Protein AF-A0A920R3P8-F1 (afdb_monomer_lite)

Foldseek 3Di:
DQPDPQVVVVCVVVVHDFFEDEQPWLALVSLLVCVPPPGSDYDYDVPPDPPCPVSVVRSPNND

Secondary structure (DSSP, 8-state):
--S-SSHHHHHHHTT----EEE--S--HHHHHHHTT-SSSEEE---SSS---HHHHHHHHHH-

Sequence (63 aa):
MAKRINRVIELIESGEPVYYTGIGELTYENGLKQASTWADFLITDFEHHAFDVAGLTAFMKGL

Radius of gyration: 13.19 Å; chains: 1; bounding box: 26×24×31 Å

Structure (mmCIF, N/CA/C/O backbone):
data_AF-A0A920R3P8-F1
#
_entry.id   AF-A0A920R3P8-F1
#
loop_
_atom_site.group_PDB
_atom_site.id
_atom_site.type_symbol
_atom_site.label_atom_id
_atom_site.label_alt_id
_atom_site.label_comp_id
_atom_site.label_asym_id
_atom_site.label_entity_id
_atom_site.label_seq_id
_atom_site.pdbx_PDB_ins_code
_atom_site.Cartn_x
_atom_site.Cartn_y
_atom_site.Cartn_z
_atom_site.occupancy
_atom_site.B_iso_or_equiv
_atom_site.auth_seq_id
_atom_site.auth_comp_id
_atom_site.auth_asym_id
_atom_site.auth_atom_id
_atom_site.pdbx_PDB_model_num
ATOM 1 N N . MET A 1 1 ? -14.184 -12.730 14.446 1.00 61.91 1 MET A N 1
ATOM 2 C CA . MET A 1 1 ? -14.005 -12.662 12.978 1.00 61.91 1 MET A CA 1
ATOM 3 C C . MET A 1 1 ? -13.726 -11.215 12.619 1.00 61.91 1 MET A C 1
ATOM 5 O O . MET A 1 1 ? -14.307 -10.360 13.277 1.00 61.91 1 MET A O 1
ATOM 9 N N . ALA A 1 2 ? -12.858 -10.950 11.639 1.00 70.81 2 ALA A N 1
ATOM 10 C CA . ALA A 1 2 ? -12.671 -9.592 11.119 1.00 70.81 2 ALA A CA 1
ATOM 11 C C . ALA A 1 2 ? -14.000 -9.075 10.545 1.00 70.81 2 ALA A C 1
ATOM 13 O O . ALA A 1 2 ? -14.726 -9.835 9.896 1.00 70.81 2 ALA A O 1
ATOM 14 N N . LYS A 1 3 ? -14.344 -7.815 10.826 1.00 88.06 3 LYS A N 1
ATOM 15 C CA . LYS A 1 3 ? -15.624 -7.212 10.422 1.00 88.06 3 LYS A CA 1
ATOM 16 C C . LYS A 1 3 ? -15.631 -6.894 8.925 1.00 88.06 3 LYS A C 1
ATOM 18 O O . LYS A 1 3 ? -16.692 -6.893 8.299 1.00 88.06 3 LYS A O 1
ATOM 23 N N . ARG A 1 4 ? -14.455 -6.639 8.340 1.00 93.94 4 ARG A N 1
ATOM 24 C CA . ARG A 1 4 ? -14.252 -6.373 6.908 1.00 93.94 4 ARG A CA 1
ATOM 25 C C . ARG A 1 4 ? -13.122 -7.243 6.349 1.00 93.94 4 ARG A C 1
ATOM 27 O O . ARG A 1 4 ? -12.192 -7.593 7.061 1.00 93.94 4 ARG A O 1
ATOM 34 N N . ILE A 1 5 ? -13.174 -7.535 5.044 1.00 94.75 5 ILE A N 1
ATOM 35 C CA . ILE A 1 5 ? -12.030 -8.128 4.320 1.00 94.75 5 ILE A CA 1
ATOM 36 C C . ILE A 1 5 ? -10.869 -7.124 4.268 1.00 94.75 5 ILE A C 1
ATOM 38 O O . ILE A 1 5 ? -9.717 -7.490 4.474 1.00 94.75 5 ILE A O 1
ATOM 42 N N . ASN A 1 6 ? -11.171 -5.846 4.018 1.00 95.06 6 ASN A N 1
ATOM 43 C CA . ASN A 1 6 ? -10.177 -4.780 4.031 1.00 95.06 6 ASN A CA 1
ATOM 44 C C . ASN A 1 6 ? -10.022 -4.223 5.454 1.00 95.06 6 ASN A C 1
ATOM 46 O O . ASN A 1 6 ? -10.888 -3.491 5.940 1.00 95.06 6 ASN A O 1
ATOM 50 N N . ARG A 1 7 ? -8.896 -4.554 6.090 1.00 94.25 7 ARG A N 1
ATOM 51 C CA . ARG A 1 7 ? -8.553 -4.125 7.450 1.00 94.25 7 ARG A CA 1
ATOM 52 C C . ARG A 1 7 ? -8.468 -2.602 7.604 1.00 94.25 7 ARG A C 1
ATOM 54 O O . ARG A 1 7 ? -8.859 -2.100 8.648 1.00 94.25 7 ARG A O 1
ATOM 61 N N . VAL A 1 8 ? -8.031 -1.860 6.584 1.00 96.81 8 VAL A N 1
ATOM 62 C CA . VAL A 1 8 ? -7.948 -0.385 6.634 1.00 96.81 8 VAL A CA 1
ATOM 63 C C . VAL A 1 8 ? -9.332 0.233 6.818 1.00 96.81 8 VAL A C 1
ATOM 65 O O . VAL A 1 8 ? -9.489 1.157 7.608 1.00 96.81 8 VAL A O 1
ATOM 68 N N . ILE A 1 9 ? -10.356 -0.311 6.148 1.00 97.00 9 ILE A N 1
ATOM 69 C CA . ILE A 1 9 ? -11.743 0.147 6.332 1.00 97.00 9 ILE A CA 1
ATOM 70 C C . ILE A 1 9 ? -12.193 -0.094 7.775 1.00 97.00 9 ILE A C 1
ATOM 72 O O . ILE A 1 9 ? -12.826 0.770 8.370 1.00 97.00 9 ILE A O 1
ATOM 76 N N . GLU A 1 10 ? -11.858 -1.253 8.345 1.00 96.19 10 GLU A N 1
ATOM 77 C CA . GLU A 1 10 ? -12.192 -1.574 9.735 1.00 96.19 10 GLU A CA 1
ATOM 78 C C . GLU A 1 10 ? -11.510 -0.622 10.729 1.00 96.19 10 GLU A C 1
ATOM 80 O O . GLU A 1 10 ? -12.191 -0.101 11.608 1.00 96.19 10 GLU A O 1
ATOM 85 N N . LEU A 1 11 ? -10.214 -0.337 10.544 1.00 96.56 11 LEU A N 1
ATOM 86 C CA . LEU A 1 11 ? -9.451 0.594 11.387 1.00 96.56 11 LEU A CA 1
ATOM 87 C C . LEU A 1 11 ? -10.015 2.022 11.331 1.00 96.56 11 LEU A C 1
ATOM 89 O O . LEU A 1 11 ? -10.214 2.656 12.367 1.00 96.56 11 LEU A O 1
ATOM 93 N N . ILE A 1 12 ? -10.343 2.514 10.132 1.00 96.44 12 ILE A N 1
ATOM 94 C CA . ILE A 1 12 ? -10.939 3.846 9.963 1.00 96.44 12 ILE A CA 1
ATOM 95 C C . ILE A 1 12 ? -12.322 3.909 10.626 1.00 96.44 12 ILE A C 1
ATOM 97 O O . ILE A 1 12 ? -12.632 4.885 11.307 1.00 96.44 12 ILE A O 1
ATOM 101 N N . GLU A 1 13 ? -13.154 2.872 10.470 1.00 96.31 13 GLU A N 1
ATOM 102 C CA . GLU A 1 13 ? -14.464 2.798 11.133 1.00 96.31 13 GLU A CA 1
ATOM 103 C C . GLU A 1 13 ? -14.361 2.794 12.664 1.00 96.31 13 GLU A C 1
ATOM 105 O O . GLU A 1 13 ? -15.269 3.298 13.327 1.00 96.31 13 GLU A O 1
ATOM 110 N N . SER A 1 14 ? -13.290 2.231 13.231 1.00 96.31 14 SER A N 1
ATOM 111 C CA . SER A 1 14 ? -13.036 2.257 14.675 1.00 96.31 14 SER A CA 1
ATOM 112 C C . SER A 1 14 ? -12.373 3.548 15.164 1.00 96.31 14 SER A C 1
ATOM 114 O O . SER A 1 14 ? -12.151 3.685 16.363 1.00 96.31 14 SER A O 1
ATOM 116 N N . GLY A 1 15 ? -12.082 4.500 14.271 1.00 97.56 15 GLY A N 1
ATOM 117 C CA . GLY A 1 15 ? -11.408 5.754 14.617 1.00 97.56 15 GLY A CA 1
ATOM 118 C C . GLY A 1 15 ? -9.917 5.591 14.925 1.00 97.56 15 GLY A C 1
ATOM 119 O O . GLY A 1 15 ? -9.326 6.481 15.534 1.00 97.56 15 GLY A O 1
ATOM 120 N N . GLU A 1 16 ? -9.316 4.473 14.517 1.00 97.56 16 GLU A N 1
ATOM 121 C CA . GLU A 1 16 ? -7.886 4.214 14.679 1.00 97.56 16 GLU A CA 1
ATOM 122 C C . GLU A 1 16 ? -7.087 4.903 13.560 1.00 97.56 16 GLU A C 1
ATOM 124 O O . GLU A 1 16 ? -7.577 5.029 12.429 1.00 97.56 16 GLU A O 1
ATOM 129 N N . PRO A 1 17 ? -5.850 5.353 13.833 1.00 97.50 17 PRO A N 1
ATOM 130 C CA . PRO A 1 17 ? -4.973 5.857 12.789 1.00 97.50 17 PRO A CA 1
ATOM 131 C C . PRO A 1 17 ? -4.592 4.736 11.816 1.00 97.50 17 PRO A C 1
ATOM 133 O O . PRO A 1 17 ? -4.481 3.570 12.192 1.00 97.50 17 PRO A O 1
ATOM 136 N N . VAL A 1 18 ? -4.341 5.117 10.564 1.00 97.94 18 VAL A N 1
ATOM 137 C CA . VAL A 1 18 ? -3.811 4.223 9.530 1.00 97.94 18 VAL A CA 1
ATOM 138 C C . VAL A 1 18 ? -2.522 4.802 8.977 1.00 97.94 18 VAL A C 1
ATOM 140 O O . VAL A 1 18 ? -2.437 5.998 8.687 1.00 97.94 18 VAL A O 1
ATOM 143 N N . TYR A 1 19 ? -1.515 3.954 8.828 1.00 98.00 19 TYR A N 1
ATOM 144 C CA . TYR A 1 19 ? -0.202 4.347 8.341 1.00 98.00 19 TYR A CA 1
ATOM 145 C C . TYR A 1 19 ? 0.072 3.728 6.977 1.00 98.00 19 TYR A C 1
ATOM 147 O O . TYR A 1 19 ? -0.300 2.585 6.709 1.00 98.00 19 TYR A O 1
ATOM 155 N N . TYR A 1 20 ? 0.754 4.479 6.114 1.00 97.62 20 TYR A N 1
ATOM 156 C CA . TYR A 1 20 ? 1.115 4.016 4.780 1.00 97.62 20 TYR A CA 1
ATOM 157 C C . TYR A 1 20 ? 2.597 4.192 4.501 1.00 97.62 20 TYR A C 1
ATOM 159 O O . TYR A 1 20 ? 3.281 5.024 5.100 1.00 97.62 20 TYR A O 1
ATOM 167 N N . THR A 1 21 ? 3.071 3.426 3.528 1.00 97.44 21 THR A N 1
ATOM 168 C CA . THR A 1 21 ? 4.357 3.668 2.885 1.00 97.44 21 THR A CA 1
ATOM 169 C C . THR A 1 21 ? 4.243 3.478 1.372 1.00 97.44 21 THR A C 1
ATOM 171 O O . THR A 1 21 ? 3.243 2.955 0.873 1.00 97.44 21 THR A O 1
ATOM 174 N N . GLY A 1 22 ? 5.231 3.973 0.632 1.00 96.12 22 GLY A N 1
ATOM 175 C CA . GLY A 1 22 ? 5.311 3.802 -0.818 1.00 96.12 22 GLY A CA 1
ATOM 176 C C . GLY A 1 22 ? 5.969 2.475 -1.187 1.00 96.12 22 GLY A C 1
ATOM 177 O O . GLY A 1 22 ? 6.748 1.931 -0.408 1.00 96.12 22 GLY A O 1
ATOM 178 N N . ILE A 1 23 ? 5.683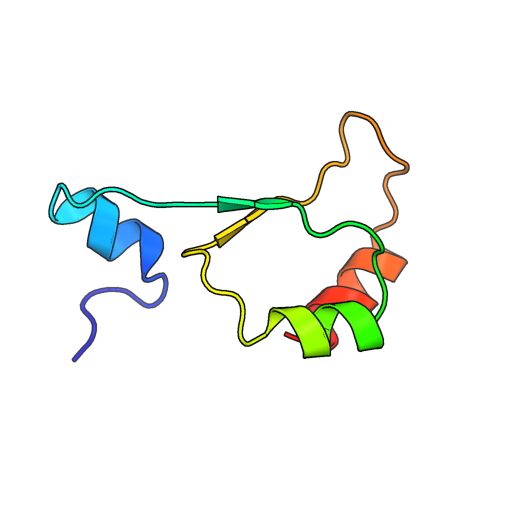 1.971 -2.389 1.00 94.88 23 ILE A N 1
ATOM 179 C CA . ILE A 1 23 ? 6.176 0.651 -2.810 1.00 94.88 23 ILE A CA 1
ATOM 180 C C . ILE A 1 23 ? 7.507 0.664 -3.558 1.00 94.88 23 ILE A C 1
ATOM 182 O O . ILE A 1 23 ? 8.197 -0.347 -3.547 1.00 94.88 23 ILE A O 1
ATOM 186 N N . GLY A 1 24 ? 7.921 1.768 -4.179 1.00 93.88 24 GLY A N 1
ATOM 187 C CA . GLY A 1 24 ? 9.123 1.769 -5.0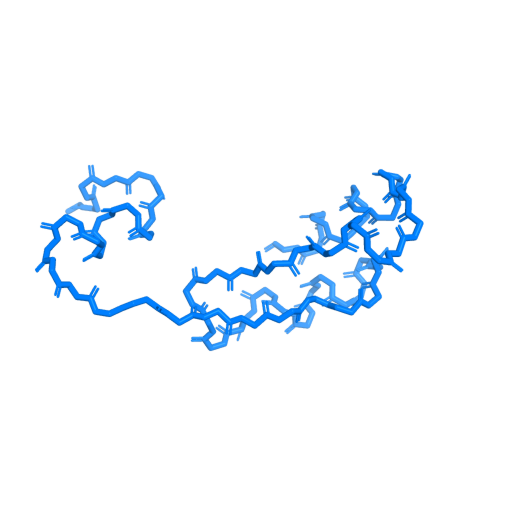21 1.00 93.88 24 GLY A CA 1
ATOM 188 C C . GLY A 1 24 ? 8.959 0.885 -6.266 1.00 93.88 24 GLY A C 1
ATOM 189 O O . GLY A 1 24 ? 7.977 1.019 -6.990 1.00 93.88 24 GLY A O 1
ATOM 190 N N . GLU A 1 25 ? 9.926 0.003 -6.538 1.00 95.50 25 GLU A N 1
ATOM 191 C CA . GLU A 1 25 ? 9.976 -0.797 -7.773 1.00 95.50 25 GLU A CA 1
ATOM 192 C C . GLU A 1 25 ? 8.838 -1.824 -7.892 1.00 95.50 25 GLU A C 1
ATOM 194 O O . GLU A 1 25 ? 8.564 -2.597 -6.973 1.00 95.50 25 GLU A O 1
ATOM 199 N N . LEU A 1 26 ? 8.219 -1.913 -9.070 1.00 97.81 26 LEU A N 1
ATOM 200 C CA . LEU A 1 26 ? 7.099 -2.820 -9.326 1.00 97.81 26 LEU A CA 1
ATOM 201 C C . LEU A 1 26 ? 7.573 -4.220 -9.761 1.00 97.81 26 LEU A C 1
ATOM 203 O O . LEU A 1 26 ? 7.358 -4.650 -10.892 1.00 97.81 26 LEU A O 1
ATOM 207 N N . THR A 1 27 ? 8.250 -4.932 -8.859 1.00 98.25 27 THR A N 1
ATOM 208 C CA . THR A 1 27 ? 8.783 -6.288 -9.091 1.00 98.25 27 THR A CA 1
ATOM 209 C C . THR A 1 27 ? 8.214 -7.304 -8.105 1.00 98.25 27 THR A C 1
ATOM 211 O O . THR A 1 27 ? 7.827 -6.958 -6.987 1.00 98.25 27 THR A O 1
ATOM 214 N N . TYR A 1 28 ? 8.189 -8.581 -8.494 1.00 98.56 28 TYR A N 1
ATOM 215 C CA . TYR A 1 28 ? 7.730 -9.679 -7.635 1.00 98.56 28 TYR A CA 1
ATOM 216 C C . TYR A 1 28 ? 8.566 -9.796 -6.352 1.00 98.56 28 TYR A C 1
ATOM 218 O O . TYR A 1 28 ? 8.027 -9.961 -5.260 1.00 98.56 28 TYR A O 1
ATOM 226 N N . GLU A 1 29 ? 9.887 -9.649 -6.466 1.00 98.56 29 GLU A N 1
ATOM 227 C CA . GLU A 1 29 ? 10.820 -9.717 -5.344 1.00 98.56 29 GLU A CA 1
ATOM 228 C C . GLU A 1 29 ? 10.585 -8.585 -4.343 1.00 98.56 29 GLU A C 1
ATOM 230 O O . GLU A 1 29 ? 10.709 -8.793 -3.135 1.00 98.56 29 GLU A O 1
ATOM 235 N N . ASN A 1 30 ? 10.254 -7.385 -4.827 1.00 97.94 30 ASN A N 1
ATOM 236 C CA . ASN A 1 30 ? 9.905 -6.275 -3.952 1.00 97.94 30 ASN A CA 1
ATOM 237 C C . ASN A 1 30 ? 8.522 -6.468 -3.308 1.00 97.94 30 ASN A C 1
ATOM 239 O O . ASN A 1 30 ? 8.376 -6.195 -2.118 1.00 97.94 30 ASN A O 1
ATOM 243 N N . GLY A 1 31 ? 7.553 -7.021 -4.047 1.00 98.19 31 GLY A N 1
ATOM 244 C CA . GLY A 1 31 ? 6.262 -7.450 -3.499 1.00 98.19 31 GLY A CA 1
ATOM 245 C C . GLY A 1 31 ? 6.438 -8.395 -2.311 1.00 98.19 31 GLY A C 1
ATOM 246 O O . GLY A 1 31 ? 5.985 -8.090 -1.213 1.00 98.19 31 GLY A O 1
ATOM 247 N N . LEU A 1 32 ? 7.227 -9.463 -2.481 1.00 98.19 32 LEU A N 1
ATOM 248 C CA . LEU A 1 32 ? 7.533 -10.420 -1.407 1.00 98.19 32 LEU A CA 1
ATOM 249 C C . LEU A 1 32 ? 8.175 -9.768 -0.181 1.00 98.19 32 LEU A C 1
ATOM 251 O O . LEU A 1 32 ? 7.838 -10.108 0.953 1.00 98.19 32 LEU A O 1
ATOM 255 N N . LYS A 1 33 ? 9.102 -8.826 -0.385 1.00 97.25 33 LYS A N 1
ATOM 256 C CA . LYS A 1 33 ? 9.727 -8.093 0.726 1.00 97.25 33 LYS A CA 1
ATOM 257 C C . LYS A 1 33 ? 8.707 -7.245 1.487 1.00 97.25 33 LYS A C 1
ATOM 259 O O . LYS A 1 33 ? 8.813 -7.125 2.705 1.00 97.25 33 LYS A O 1
ATOM 264 N N . GLN A 1 34 ? 7.733 -6.666 0.789 1.00 97.75 34 GLN A N 1
ATOM 265 C CA . GLN A 1 34 ? 6.723 -5.784 1.375 1.00 97.75 34 GLN A CA 1
ATOM 266 C C . GLN A 1 34 ? 5.452 -6.501 1.837 1.00 97.75 34 GLN A C 1
ATOM 268 O O . GLN A 1 34 ? 4.658 -5.892 2.549 1.00 97.75 34 GLN A O 1
ATOM 273 N N . ALA A 1 35 ? 5.291 -7.795 1.549 1.00 96.75 35 ALA A N 1
ATOM 274 C CA . ALA A 1 35 ? 4.192 -8.615 2.069 1.00 96.75 35 ALA A CA 1
ATOM 275 C C . ALA A 1 35 ? 4.140 -8.630 3.610 1.00 96.75 35 ALA A C 1
ATOM 277 O O . ALA A 1 35 ? 3.086 -8.814 4.211 1.00 96.75 35 ALA A O 1
ATOM 278 N N . SER A 1 36 ? 5.285 -8.406 4.264 1.00 95.44 36 SER A N 1
ATOM 279 C CA . SER A 1 36 ? 5.413 -8.259 5.723 1.00 95.44 36 SER A CA 1
ATOM 280 C C . SER A 1 36 ? 5.709 -6.816 6.153 1.00 95.44 36 SER A C 1
ATOM 282 O O . SER A 1 36 ? 6.421 -6.590 7.132 1.00 95.44 36 SER A O 1
ATOM 284 N N . THR A 1 37 ? 5.219 -5.828 5.399 1.00 96.56 37 THR A N 1
ATOM 285 C CA . THR A 1 37 ? 5.376 -4.408 5.737 1.00 96.56 37 THR A CA 1
ATOM 286 C C . THR A 1 37 ? 4.757 -4.072 7.097 1.00 96.56 37 THR A C 1
ATOM 288 O O . THR A 1 37 ? 3.816 -4.712 7.562 1.00 96.56 37 THR A O 1
ATOM 291 N N . TRP A 1 38 ? 5.290 -3.032 7.736 1.00 95.94 38 TRP A N 1
ATOM 292 C CA . TRP A 1 38 ? 4.741 -2.471 8.971 1.00 95.94 38 TRP A CA 1
ATOM 293 C C . TRP A 1 38 ? 3.500 -1.600 8.721 1.00 95.94 38 TRP A C 1
ATOM 295 O O . TRP A 1 38 ? 2.758 -1.323 9.659 1.00 95.94 38 TRP A O 1
ATOM 305 N N . ALA A 1 39 ? 3.310 -1.131 7.484 1.00 97.62 39 ALA A N 1
ATOM 306 C CA . ALA A 1 39 ? 2.235 -0.219 7.115 1.00 97.62 39 ALA A CA 1
ATOM 307 C C . ALA A 1 39 ? 0.885 -0.943 6.989 1.00 97.62 39 ALA A C 1
ATOM 309 O O . ALA A 1 39 ? 0.824 -2.102 6.583 1.00 97.62 39 ALA A O 1
ATOM 310 N N . ASP A 1 40 ? -0.210 -0.236 7.265 1.00 97.62 40 ASP A N 1
ATOM 311 C CA . ASP A 1 40 ? -1.563 -0.775 7.093 1.00 97.62 40 ASP A CA 1
ATOM 312 C C . ASP A 1 40 ? -1.945 -0.895 5.614 1.00 97.62 40 ASP A C 1
ATOM 314 O O . ASP A 1 40 ? -2.766 -1.735 5.241 1.00 97.62 40 ASP A O 1
ATOM 318 N N . PHE A 1 41 ? -1.347 -0.056 4.764 1.00 96.88 41 PHE A N 1
ATOM 319 C CA . PHE A 1 41 ? -1.450 -0.161 3.316 1.00 96.8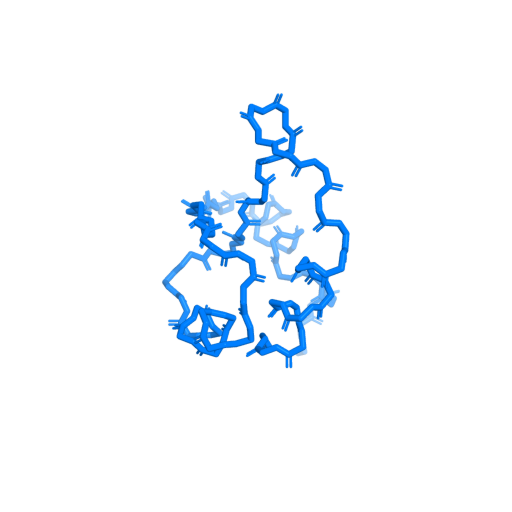8 41 PHE A CA 1
ATOM 320 C C . PHE A 1 41 ? -0.241 0.422 2.589 1.00 96.88 41 PHE A C 1
ATOM 322 O O . PHE A 1 41 ? 0.597 1.135 3.144 1.00 96.88 41 PHE A O 1
ATOM 329 N N . LEU A 1 42 ? -0.184 0.103 1.302 1.00 97.38 42 LEU A N 1
ATOM 330 C CA . LEU A 1 42 ? 0.870 0.489 0.387 1.00 97.38 42 LEU A CA 1
ATOM 331 C C . LEU A 1 42 ? 0.310 1.412 -0.698 1.00 97.38 42 LEU A C 1
ATOM 333 O O . LEU A 1 42 ? -0.775 1.158 -1.224 1.00 97.38 42 LEU A O 1
ATOM 337 N N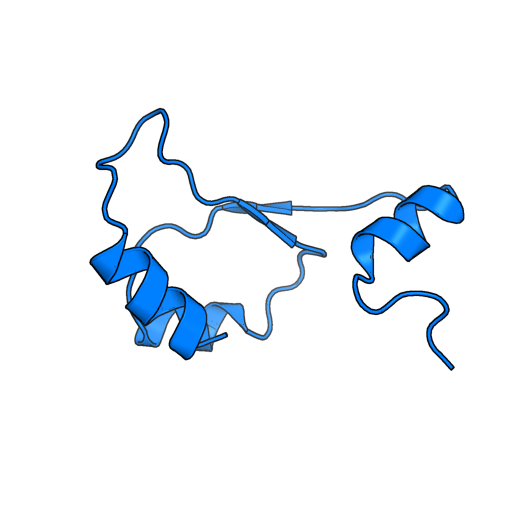 . ILE A 1 43 ? 1.053 2.463 -1.050 1.00 96.81 43 ILE A N 1
ATOM 338 C CA . ILE A 1 43 ? 0.684 3.386 -2.130 1.00 96.81 43 ILE A CA 1
ATOM 339 C C . ILE A 1 43 ? 1.586 3.160 -3.344 1.00 96.81 43 ILE A C 1
ATOM 341 O O . ILE A 1 43 ? 2.809 3.287 -3.268 1.00 96.81 43 ILE A O 1
ATOM 345 N N . THR A 1 44 ? 0.952 2.852 -4.476 1.00 96.12 44 THR A N 1
ATOM 346 C CA . THR A 1 44 ? 1.567 2.919 -5.808 1.00 96.12 44 THR A CA 1
ATOM 347 C C . THR A 1 44 ? 1.427 4.337 -6.345 1.00 96.12 44 THR A C 1
ATOM 349 O O . THR A 1 44 ? 0.315 4.860 -6.384 1.00 96.12 44 THR A O 1
ATOM 352 N N . ASP A 1 45 ? 2.528 4.943 -6.783 1.00 95.00 45 ASP A N 1
ATOM 353 C CA . ASP A 1 45 ? 2.520 6.267 -7.403 1.00 95.00 45 ASP A CA 1
ATOM 354 C C . ASP A 1 45 ? 2.613 6.142 -8.925 1.00 95.00 45 ASP A C 1
ATOM 356 O O . ASP A 1 45 ? 3.688 5.928 -9.474 1.00 95.00 45 ASP A O 1
ATOM 360 N N . PH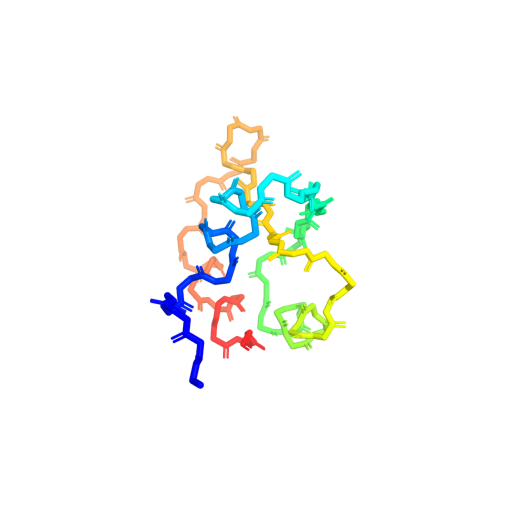E A 1 46 ? 1.476 6.283 -9.600 1.00 96.06 46 PHE A N 1
ATOM 361 C CA . PHE A 1 46 ? 1.402 6.412 -11.059 1.00 96.06 46 PHE A CA 1
ATOM 362 C C . PHE A 1 46 ? 1.195 7.853 -11.524 1.00 96.06 46 PHE A C 1
ATOM 364 O O . PHE A 1 46 ? 1.064 8.097 -12.720 1.00 96.06 46 PHE A O 1
ATOM 371 N N . GLU A 1 47 ? 1.126 8.804 -10.593 1.00 95.81 47 GLU A N 1
ATOM 372 C CA . GLU A 1 47 ? 1.008 10.218 -10.932 1.00 95.81 47 GLU A CA 1
ATOM 373 C C . GLU A 1 47 ? 2.369 10.764 -11.373 1.00 95.81 47 GLU A C 1
ATOM 375 O O . GLU A 1 47 ? 2.456 11.460 -12.383 1.00 95.81 47 GLU A O 1
ATOM 380 N N . HIS A 1 48 ? 3.440 10.388 -10.664 1.00 95.00 48 HIS A N 1
ATOM 381 C CA . HIS A 1 48 ? 4.801 10.855 -10.948 1.00 95.00 48 HIS A CA 1
ATOM 382 C C . HIS A 1 48 ? 5.707 9.791 -11.585 1.00 95.00 48 HIS A C 1
ATOM 384 O O . HIS A 1 48 ? 6.846 10.097 -11.940 1.00 95.00 48 HIS A O 1
ATOM 390 N N . HIS A 1 49 ? 5.222 8.559 -11.764 1.00 92.38 49 HIS A N 1
ATOM 391 C CA . HIS A 1 49 ? 5.964 7.474 -12.413 1.00 92.38 49 HIS A CA 1
ATOM 392 C C . HIS A 1 49 ? 5.187 6.878 -13.588 1.00 92.38 49 HIS A C 1
ATOM 394 O O . HIS A 1 49 ? 4.008 7.154 -13.799 1.00 92.38 49 HIS A O 1
ATOM 400 N N . ALA A 1 50 ? 5.872 6.052 -14.382 1.00 94.50 50 ALA A N 1
ATOM 401 C CA . ALA A 1 50 ? 5.263 5.386 -15.522 1.00 94.50 50 ALA A CA 1
ATOM 402 C C . ALA A 1 50 ? 4.065 4.530 -15.090 1.00 94.50 50 ALA A C 1
ATOM 404 O O . ALA A 1 50 ? 4.125 3.807 -14.095 1.00 94.50 50 ALA A O 1
ATOM 405 N N . PHE A 1 51 ? 3.002 4.569 -15.892 1.00 96.75 51 PHE A N 1
ATOM 406 C CA . PHE A 1 51 ? 1.823 3.730 -15.709 1.00 96.75 51 PHE A CA 1
ATOM 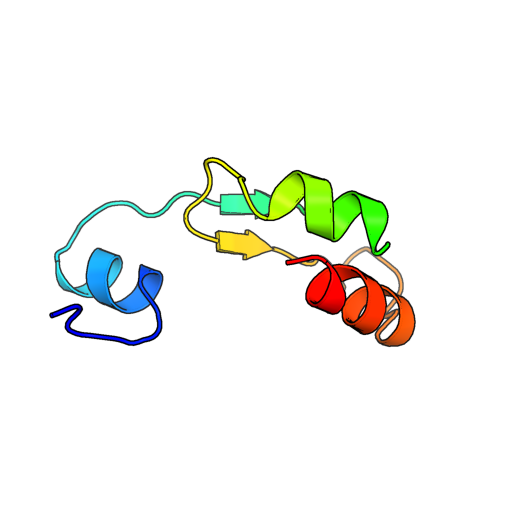407 C C . PHE A 1 51 ? 2.113 2.275 -16.119 1.00 96.75 51 PHE A C 1
ATOM 409 O O . PHE A 1 51 ? 1.676 1.794 -17.165 1.00 96.75 51 PHE A O 1
ATOM 416 N N . ASP A 1 52 ? 2.910 1.583 -15.306 1.00 96.94 52 ASP A N 1
ATOM 417 C CA . ASP A 1 52 ? 3.354 0.209 -15.531 1.00 96.94 52 ASP A CA 1
ATOM 418 C C . ASP A 1 52 ? 2.446 -0.802 -14.817 1.00 96.94 52 ASP A C 1
ATOM 420 O O . ASP A 1 52 ? 2.704 -1.288 -13.714 1.00 96.94 52 ASP A O 1
ATOM 424 N N . VAL A 1 53 ? 1.346 -1.137 -15.484 1.00 97.69 53 VAL A N 1
ATOM 425 C CA . VAL A 1 53 ? 0.386 -2.140 -15.001 1.00 97.69 53 VAL A CA 1
ATOM 426 C C . VAL A 1 53 ? 0.946 -3.568 -15.029 1.00 97.69 53 VAL A C 1
ATOM 428 O O . VAL A 1 53 ? 0.493 -4.423 -14.262 1.00 97.69 53 VAL A O 1
ATOM 431 N N . ALA A 1 54 ? 1.933 -3.842 -15.889 1.00 98.31 54 ALA A N 1
ATOM 432 C CA . ALA A 1 54 ? 2.579 -5.149 -15.959 1.00 98.31 54 ALA A CA 1
ATOM 433 C C . ALA A 1 54 ? 3.478 -5.364 -14.735 1.00 98.31 54 ALA A C 1
ATOM 435 O O . ALA A 1 54 ? 3.356 -6.390 -14.060 1.00 98.31 54 ALA A O 1
ATOM 436 N N . GLY A 1 55 ? 4.296 -4.367 -14.394 1.00 98.25 55 GLY A N 1
ATOM 437 C CA . GLY A 1 55 ? 5.058 -4.333 -13.151 1.00 98.25 55 GLY A CA 1
ATOM 438 C C . GLY A 1 55 ? 4.149 -4.413 -11.929 1.00 98.25 55 GLY A C 1
ATOM 439 O O . GLY A 1 55 ? 4.382 -5.238 -11.048 1.00 98.25 55 GLY A O 1
ATOM 440 N N . LEU A 1 56 ? 3.057 -3.636 -11.883 1.00 98.31 56 LEU A N 1
ATOM 441 C CA . LEU A 1 56 ? 2.110 -3.707 -10.761 1.00 98.31 56 LEU A CA 1
ATOM 442 C C . LEU A 1 56 ? 1.553 -5.122 -10.576 1.00 98.31 56 LEU A C 1
ATOM 444 O O . LEU A 1 56 ? 1.479 -5.612 -9.452 1.00 98.31 56 LEU A O 1
ATOM 448 N N . THR A 1 57 ? 1.214 -5.809 -11.669 1.00 98.56 57 THR A N 1
ATOM 449 C CA . THR A 1 57 ? 0.755 -7.204 -11.619 1.00 98.56 57 THR A CA 1
ATOM 450 C C . THR A 1 57 ? 1.826 -8.128 -11.030 1.00 98.56 57 THR A C 1
ATOM 452 O O . THR A 1 57 ? 1.512 -8.994 -10.212 1.00 98.56 57 THR A O 1
ATOM 455 N N . ALA A 1 58 ? 3.095 -7.948 -11.413 1.00 98.69 58 ALA A N 1
ATOM 456 C CA . ALA A 1 58 ? 4.207 -8.726 -10.870 1.00 98.69 58 ALA A CA 1
ATOM 457 C C . ALA A 1 58 ? 4.421 -8.455 -9.373 1.00 98.69 58 ALA A C 1
ATOM 459 O O . ALA A 1 58 ? 4.548 -9.402 -8.599 1.00 98.69 58 ALA A O 1
ATOM 460 N N . PHE A 1 59 ? 4.396 -7.185 -8.965 1.00 98.56 59 PHE A N 1
ATOM 461 C CA . PHE A 1 59 ? 4.497 -6.763 -7.569 1.00 98.56 59 PHE A CA 1
ATOM 462 C C . PHE A 1 59 ? 3.369 -7.340 -6.712 1.00 98.56 59 PHE A C 1
ATOM 464 O O . PHE A 1 59 ? 3.633 -7.992 -5.706 1.00 98.56 59 PHE A O 1
ATOM 471 N N . MET A 1 60 ? 2.115 -7.187 -7.149 1.00 97.81 60 MET A N 1
ATOM 472 C CA . MET A 1 60 ? 0.946 -7.701 -6.430 1.00 97.81 60 MET A CA 1
ATOM 473 C C . MET A 1 60 ? 0.942 -9.226 -6.310 1.00 97.81 60 MET A C 1
ATOM 475 O O . MET A 1 60 ? 0.395 -9.746 -5.350 1.00 97.81 60 MET A O 1
ATOM 479 N N . LYS A 1 61 ? 1.552 -9.954 -7.253 1.00 98.38 61 LYS A N 1
ATOM 480 C CA . LYS A 1 61 ? 1.711 -11.413 -7.151 1.00 98.38 61 LYS A CA 1
ATOM 481 C C . LYS A 1 61 ? 2.675 -11.827 -6.029 1.00 98.38 61 LYS A C 1
ATOM 483 O O . LYS A 1 61 ? 2.619 -12.973 -5.592 1.00 98.38 61 LYS A O 1
ATOM 488 N N . GLY A 1 62 ? 3.580 -10.937 -5.623 1.00 97.56 62 GLY A N 1
ATOM 489 C CA . GLY A 1 62 ? 4.495 -11.153 -4.505 1.00 97.56 62 GLY A CA 1
ATOM 490 C C . GLY A 1 62 ? 3.929 -10.749 -3.139 1.00 97.56 62 GLY A C 1
ATOM 491 O O . GLY A 1 62 ? 4.533 -11.119 -2.140 1.00 97.56 62 GLY A O 1
ATOM 492 N N . LEU A 1 63 ? 2.819 -10.003 -3.081 1.00 95.44 63 LEU A N 1
ATOM 493 C CA . LEU A 1 63 ? 2.117 -9.667 -1.832 1.00 95.44 63 LEU A CA 1
ATOM 494 C C . LEU A 1 63 ? 1.251 -10.835 -1.342 1.00 95.44 63 LEU A C 1
ATOM 496 O O . LEU A 1 63 ? 1.208 -11.033 -0.108 1.00 95.44 63 LEU A O 1
#

pLDDT: mean 95.68, std 5.65, range [61.91, 98.69]